Protein AF-A0A8T0BMF6-F1 (afdb_monomer)

pLDDT: mean 82.36, std 16.05, range [41.78, 97.25]

Secondary structure (DSSP, 8-state):
-------EE----B-TTTS-TTEEE-TTS--EEE-SS-------TTS-SSSS---BS---SSS-EE-----TT-S---EEE--TT--TTS---TTSSEEEPPPP-

Structure (mmCIF, N/CA/C/O backbone):
data_AF-A0A8T0BMF6-F1
#
_entry.id   AF-A0A8T0BMF6-F1
#
loop_
_atom_site.group_PDB
_atom_site.id
_atom_site.type_symbol
_atom_site.label_atom_id
_atom_site.label_alt_id
_atom_site.label_comp_id
_atom_site.label_asym_id
_atom_site.label_entity_id
_atom_site.label_seq_id
_atom_site.pdbx_PDB_ins_code
_atom_site.Cartn_x
_atom_site.Cartn_y
_atom_site.Cartn_z
_atom_site.occupancy
_atom_site.B_iso_or_equiv
_atom_site.auth_seq_id
_atom_site.auth_comp_id
_atom_site.auth_asym_id
_atom_site.auth_atom_id
_atom_site.pdbx_P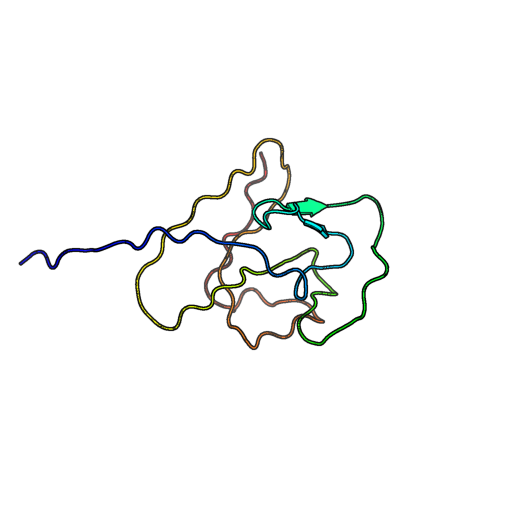DB_model_num
ATOM 1 N N . HIS A 1 1 ? 5.914 15.125 -38.124 1.00 41.78 1 HIS A N 1
ATOM 2 C CA . HIS A 1 1 ? 5.876 13.699 -37.746 1.00 41.78 1 HIS A CA 1
ATOM 3 C C . HIS A 1 1 ? 5.349 13.595 -36.324 1.00 41.78 1 HIS A C 1
ATOM 5 O O . HIS A 1 1 ? 6.073 13.926 -35.398 1.00 41.78 1 HIS A O 1
ATOM 11 N N . ILE A 1 2 ? 4.078 13.225 -36.155 1.00 47.25 2 ILE A N 1
ATOM 12 C CA . ILE A 1 2 ? 3.513 12.906 -34.840 1.00 47.25 2 ILE A CA 1
ATOM 13 C C . ILE A 1 2 ? 3.673 11.396 -34.689 1.00 47.25 2 ILE A C 1
ATOM 15 O O . ILE A 1 2 ? 2.950 10.626 -35.318 1.00 47.25 2 ILE A O 1
ATOM 19 N N . THR A 1 3 ? 4.679 10.966 -33.935 1.00 53.72 3 THR A N 1
ATOM 20 C CA . THR A 1 3 ? 4.803 9.562 -33.538 1.00 53.72 3 THR A CA 1
ATOM 21 C C . THR A 1 3 ? 3.627 9.264 -32.617 1.00 53.72 3 THR A C 1
ATOM 23 O O . THR A 1 3 ? 3.466 9.958 -31.615 1.00 53.72 3 THR A O 1
ATOM 26 N N . HIS A 1 4 ? 2.783 8.295 -32.979 1.00 53.31 4 HIS A N 1
ATOM 27 C CA . HIS A 1 4 ? 1.653 7.831 -32.172 1.00 53.31 4 HIS A CA 1
ATOM 28 C C . HIS A 1 4 ? 2.043 7.753 -30.684 1.00 53.31 4 HIS A C 1
ATOM 30 O O . HIS A 1 4 ? 2.818 6.887 -30.276 1.00 53.31 4 HIS A O 1
ATOM 36 N N . CYS A 1 5 ? 1.514 8.660 -29.859 1.00 56.59 5 CYS A N 1
ATOM 37 C CA . CYS A 1 5 ? 1.544 8.501 -28.411 1.00 56.59 5 CYS A CA 1
ATOM 38 C C . CYS A 1 5 ? 0.503 7.451 -28.039 1.00 56.59 5 CYS A C 1
ATOM 40 O O . CYS A 1 5 ? -0.649 7.786 -27.786 1.00 56.59 5 CYS A O 1
ATOM 42 N N . VAL A 1 6 ? 0.892 6.179 -28.033 1.00 6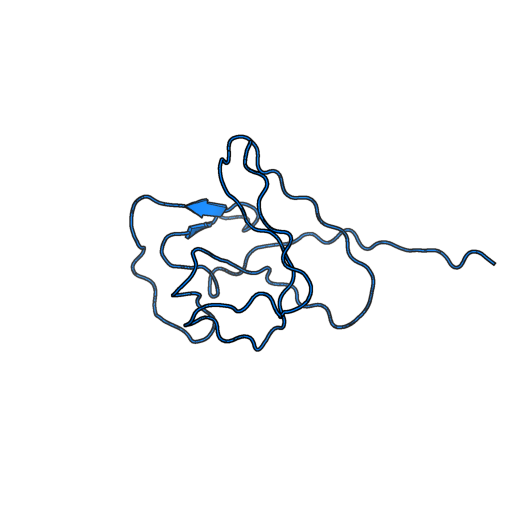2.78 6 VAL A N 1
ATOM 43 C CA . VAL A 1 6 ? 0.070 5.141 -27.408 1.00 62.78 6 VAL A CA 1
ATOM 44 C C . VAL A 1 6 ? 0.212 5.305 -25.895 1.00 62.78 6 VAL A C 1
ATOM 46 O O . VAL A 1 6 ? 1.310 5.155 -25.359 1.00 62.78 6 VAL A O 1
ATOM 49 N N . PHE A 1 7 ? -0.876 5.673 -25.222 1.00 61.84 7 PHE A N 1
ATOM 50 C CA . PHE A 1 7 ? -0.990 5.559 -23.770 1.00 61.84 7 PHE A CA 1
ATOM 51 C C . PHE A 1 7 ? -1.509 4.159 -23.456 1.00 61.84 7 PHE A C 1
ATOM 53 O O . PHE A 1 7 ? -2.521 3.736 -24.015 1.00 61.84 7 PHE A O 1
ATOM 60 N N . LEU A 1 8 ? -0.813 3.433 -22.584 1.00 65.31 8 LEU A N 1
ATOM 61 C CA . LEU A 1 8 ? -1.313 2.168 -22.062 1.00 65.31 8 LEU A CA 1
ATOM 62 C C . LEU A 1 8 ? -2.197 2.490 -20.855 1.00 65.31 8 LEU A C 1
ATOM 64 O O . LEU A 1 8 ? -1.700 2.965 -19.832 1.00 65.31 8 LEU A O 1
ATOM 68 N N . SER A 1 9 ? -3.507 2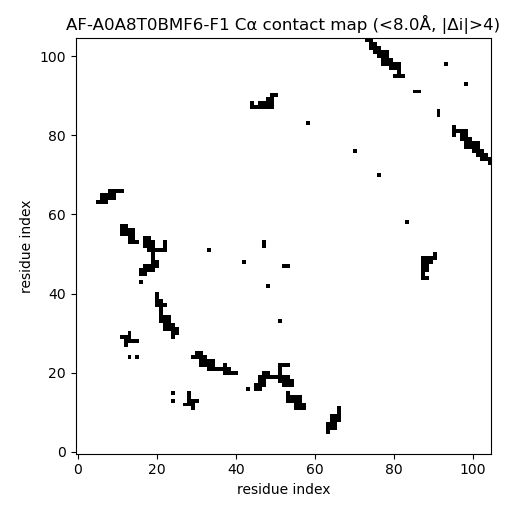.275 -20.999 1.00 71.88 9 SER A N 1
ATOM 69 C CA . SER A 1 9 ? -4.416 2.215 -19.853 1.00 71.88 9 SER A CA 1
ATOM 70 C C . SER A 1 9 ? -4.096 0.929 -19.102 1.00 71.88 9 SER A C 1
ATOM 72 O O . SER A 1 9 ? -4.232 -0.163 -19.658 1.00 71.88 9 SER A O 1
ATOM 74 N N . VAL A 1 10 ? -3.570 1.066 -17.886 1.00 73.50 10 VAL A N 1
ATOM 75 C CA . VAL A 1 10 ? -3.174 -0.079 -17.066 1.00 73.50 10 VAL A CA 1
ATOM 76 C C . VAL A 1 10 ? -4.265 -0.355 -16.052 1.00 73.50 10 VAL A C 1
ATOM 78 O O . VAL A 1 10 ? -4.697 0.550 -15.340 1.00 73.50 10 VAL A O 1
ATOM 81 N N . ASP A 1 11 ? -4.672 -1.618 -15.964 1.00 83.88 11 ASP A N 1
ATOM 82 C CA . ASP A 1 11 ? -5.507 -2.082 -14.866 1.00 83.88 11 ASP A CA 1
ATOM 83 C C . ASP A 1 11 ? -4.626 -2.333 -13.634 1.00 83.88 11 ASP A C 1
ATOM 85 O O . ASP A 1 11 ? -3.971 -3.371 -13.517 1.00 83.88 11 ASP A O 1
ATOM 89 N N . VAL A 1 12 ? -4.530 -1.327 -12.764 1.00 86.56 12 VAL A N 1
ATOM 90 C CA . VAL A 1 12 ? -3.687 -1.375 -11.565 1.00 86.56 12 VAL A CA 1
ATOM 91 C C . VAL A 1 12 ? -4.421 -2.121 -10.454 1.00 86.56 12 VAL A C 1
ATOM 93 O O . VAL A 1 12 ? -5.519 -1.741 -10.053 1.00 86.56 12 VAL A O 1
ATOM 96 N N . THR A 1 13 ? -3.775 -3.155 -9.920 1.00 94.75 13 THR A N 1
ATOM 97 C CA . THR A 1 13 ? -4.226 -3.889 -8.728 1.00 94.75 13 THR A CA 1
ATOM 98 C C . THR A 1 13 ? -3.207 -3.715 -7.616 1.00 94.75 13 THR A C 1
ATOM 100 O O . THR A 1 13 ? -2.007 -3.743 -7.884 1.00 94.75 13 THR A O 1
ATOM 103 N N . LEU A 1 14 ? -3.668 -3.575 -6.383 1.00 96.00 14 LEU A N 1
ATOM 104 C CA . LEU A 1 14 ? -2.841 -3.377 -5.199 1.00 96.00 14 LEU A CA 1
ATOM 105 C C . LEU A 1 14 ? -2.210 -4.692 -4.725 1.00 96.00 14 LEU A C 1
ATOM 107 O O . LEU A 1 14 ? -2.854 -5.737 -4.766 1.00 96.00 14 LEU A O 1
ATOM 111 N N . ASP A 1 15 ? -0.964 -4.613 -4.262 1.00 95.50 15 ASP A N 1
ATOM 112 C CA . ASP A 1 15 ? -0.184 -5.725 -3.714 1.00 95.50 15 ASP A CA 1
ATOM 113 C C . ASP A 1 15 ? -0.457 -5.892 -2.199 1.00 95.50 15 ASP A C 1
ATOM 115 O O . ASP A 1 15 ? -0.006 -5.052 -1.402 1.00 95.50 15 ASP A O 1
ATOM 119 N N . PRO A 1 16 ? -1.140 -6.969 -1.760 1.00 96.06 16 PRO A N 1
ATOM 120 C CA . PRO A 1 16 ? -1.432 -7.221 -0.346 1.00 96.06 16 PRO A CA 1
ATOM 121 C C . PRO A 1 16 ? -0.188 -7.461 0.523 1.00 96.06 16 PRO A C 1
ATOM 123 O O . PRO A 1 16 ? -0.206 -7.177 1.728 1.00 96.06 16 PRO A O 1
ATOM 126 N N . ASP A 1 17 ? 0.905 -7.958 -0.059 1.00 95.56 17 ASP A N 1
AT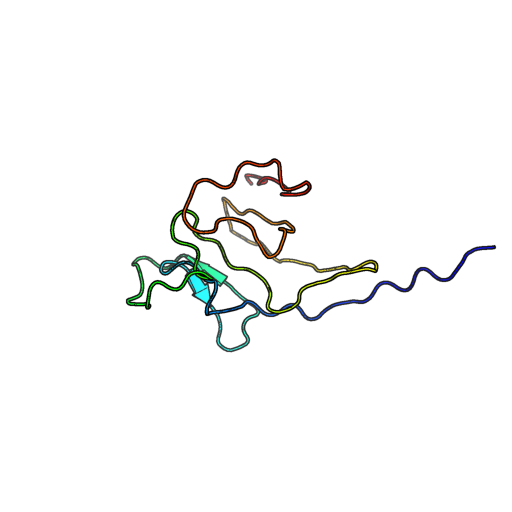OM 127 C CA . ASP A 1 17 ? 2.147 -8.210 0.676 1.00 95.56 17 ASP A CA 1
ATOM 128 C C . ASP A 1 17 ? 2.882 -6.910 0.996 1.00 95.56 17 ASP A C 1
ATO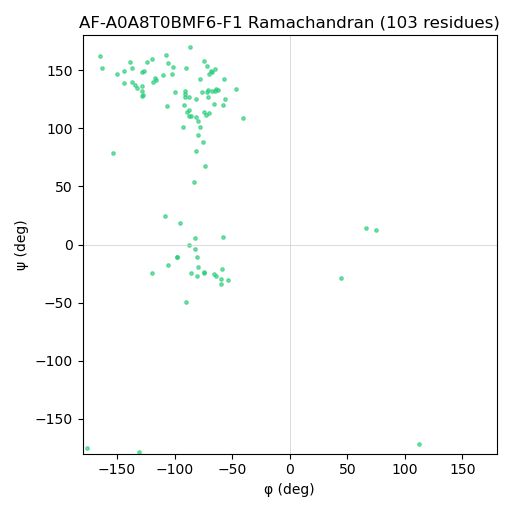M 130 O O . ASP A 1 17 ? 3.596 -6.823 1.999 1.00 95.56 17 ASP A O 1
ATOM 134 N N . SER A 1 18 ? 2.644 -5.868 0.198 1.00 95.12 18 SER A N 1
ATOM 135 C CA . SER A 1 18 ? 3.146 -4.528 0.476 1.00 95.12 18 SER A CA 1
ATOM 136 C C . SER A 1 18 ? 2.307 -3.751 1.489 1.00 95.12 18 SER A C 1
ATOM 138 O O . SER A 1 18 ? 2.839 -2.885 2.184 1.00 95.12 18 SER A O 1
ATOM 140 N N . ALA A 1 19 ? 1.009 -4.047 1.592 1.00 96.62 19 ALA A N 1
ATOM 141 C CA . ALA A 1 19 ? 0.056 -3.207 2.304 1.00 96.62 19 ALA A CA 1
ATOM 142 C C . ALA A 1 19 ? 0.371 -3.079 3.801 1.00 96.62 19 ALA A C 1
ATOM 144 O O . ALA A 1 19 ? 0.585 -4.073 4.506 1.00 96.62 19 ALA A O 1
ATOM 145 N N . HIS A 1 20 ? 0.341 -1.843 4.302 1.00 96.81 20 HIS A N 1
ATOM 146 C CA . HIS A 1 20 ? 0.411 -1.582 5.735 1.00 96.81 20 HIS A CA 1
ATOM 147 C C . HIS A 1 20 ? -0.720 -2.311 6.490 1.00 96.81 20 HIS A C 1
ATOM 149 O O . HIS A 1 20 ? -1.848 -2.332 5.996 1.00 96.81 20 HIS A O 1
ATOM 155 N N . PRO A 1 21 ? -0.488 -2.854 7.702 1.00 97.25 21 PRO A N 1
ATOM 156 C CA . PRO A 1 21 ? -1.499 -3.635 8.426 1.00 97.25 21 PRO A CA 1
ATOM 157 C C . PRO A 1 21 ? -2.820 -2.916 8.744 1.00 97.25 21 PRO A C 1
ATOM 159 O O . PRO A 1 21 ? -3.828 -3.574 8.995 1.00 97.25 21 PRO A O 1
ATOM 162 N N . GLU A 1 22 ? -2.843 -1.583 8.747 1.00 96.75 22 GLU A N 1
ATOM 163 C CA . GLU A 1 22 ? -4.079 -0.790 8.920 1.00 96.75 22 GLU A CA 1
ATOM 164 C C . GLU A 1 22 ? -4.904 -0.663 7.635 1.00 96.75 22 GLU A C 1
ATOM 166 O O . GLU A 1 22 ? -6.033 -0.185 7.680 1.00 96.75 22 GLU A O 1
ATOM 171 N N . LEU A 1 23 ? -4.369 -1.051 6.478 1.00 96.75 23 LEU A N 1
ATOM 172 C CA . LEU A 1 23 ? -5.074 -0.941 5.209 1.00 96.75 23 LEU A CA 1
ATOM 173 C C . LEU A 1 23 ? -5.860 -2.211 4.910 1.00 96.75 23 LEU A C 1
ATOM 175 O O . LEU A 1 23 ? -5.324 -3.316 4.922 1.00 96.75 23 LEU A O 1
ATOM 179 N N . ILE A 1 24 ? -7.133 -2.036 4.576 1.00 96.69 24 ILE A N 1
ATOM 180 C CA . ILE A 1 24 ? -8.016 -3.111 4.139 1.00 96.69 24 ILE A CA 1
ATOM 181 C C . ILE A 1 24 ? -8.226 -2.961 2.636 1.00 96.69 24 ILE A C 1
ATOM 183 O O . ILE A 1 24 ? -8.744 -1.936 2.175 1.00 96.69 24 ILE A O 1
ATOM 187 N N . LEU A 1 25 ? -7.825 -3.989 1.892 1.00 96.94 25 LEU A N 1
ATOM 188 C CA . LEU A 1 25 ? -8.009 -4.079 0.447 1.00 96.94 25 LEU A CA 1
ATOM 189 C C . LEU A 1 25 ? -9.347 -4.751 0.113 1.00 96.94 25 LEU A C 1
ATOM 191 O O . LEU A 1 25 ? -9.871 -5.536 0.906 1.00 96.94 25 LEU A O 1
ATOM 195 N N . SER A 1 26 ? -9.922 -4.421 -1.041 1.00 96.62 26 SER A N 1
ATOM 196 C CA . SER A 1 26 ? -11.018 -5.201 -1.625 1.00 96.62 26 SER A CA 1
ATOM 197 C C . SER A 1 26 ? -10.509 -6.510 -2.231 1.00 96.62 26 SER A C 1
ATOM 199 O O . SER A 1 26 ? -9.343 -6.610 -2.606 1.00 96.62 26 SER A O 1
ATOM 201 N N . ASP A 1 27 ? -11.402 -7.489 -2.385 1.00 96.00 27 ASP A N 1
ATOM 202 C CA . ASP A 1 27 ? -11.072 -8.806 -2.954 1.00 96.00 27 ASP A CA 1
ATOM 203 C C . ASP A 1 27 ? -10.524 -8.716 -4.390 1.00 96.00 27 ASP A C 1
ATOM 205 O O . ASP A 1 27 ? -9.705 -9.533 -4.799 1.00 96.00 27 ASP A O 1
ATOM 209 N N . ASP A 1 28 ? -10.949 -7.703 -5.154 1.00 95.19 28 ASP A N 1
ATOM 210 C CA . ASP A 1 28 ? -10.455 -7.430 -6.511 1.00 95.19 28 ASP A CA 1
ATOM 211 C C . ASP A 1 28 ? -9.128 -6.650 -6.541 1.00 95.19 28 ASP A C 1
ATOM 213 O O . ASP A 1 28 ? -8.582 -6.395 -7.615 1.00 95.19 28 ASP A O 1
ATOM 217 N N . GLY A 1 29 ? -8.616 -6.240 -5.377 1.00 95.25 29 GLY A N 1
ATOM 218 C CA . GLY A 1 29 ? -7.391 -5.461 -5.240 1.00 95.25 29 GLY A CA 1
ATOM 219 C C . GLY A 1 29 ? -7.472 -4.044 -5.812 1.00 95.25 29 GLY A C 1
ATOM 220 O O . GLY A 1 29 ? -6.430 -3.421 -5.991 1.00 95.25 29 GLY A O 1
ATOM 221 N N . LYS A 1 30 ? -8.661 -3.511 -6.125 1.00 93.62 30 LYS A N 1
ATOM 222 C CA . LYS A 1 30 ? -8.817 -2.179 -6.750 1.00 93.62 30 LYS A CA 1
ATOM 223 C C . LYS A 1 30 ? -9.152 -1.061 -5.771 1.00 93.62 30 LYS A C 1
ATOM 225 O O . LYS A 1 30 ? -9.138 0.111 -6.143 1.00 93.62 30 LYS A O 1
ATOM 230 N N . GLN A 1 31 ? -9.478 -1.399 -4.528 1.00 94.38 31 GLN A N 1
ATOM 231 C CA . GLN A 1 31 ? -9.863 -0.434 -3.507 1.00 94.38 31 GLN A CA 1
ATOM 232 C C . GLN A 1 31 ? -9.039 -0.626 -2.246 1.00 94.38 31 GLN A C 1
ATOM 234 O O . GLN A 1 31 ? -8.678 -1.740 -1.870 1.00 94.38 31 GLN A O 1
ATOM 239 N N . VAL A 1 32 ? -8.812 0.485 -1.556 1.00 94.75 32 VAL A N 1
ATOM 240 C CA . VAL A 1 32 ? -8.156 0.514 -0.258 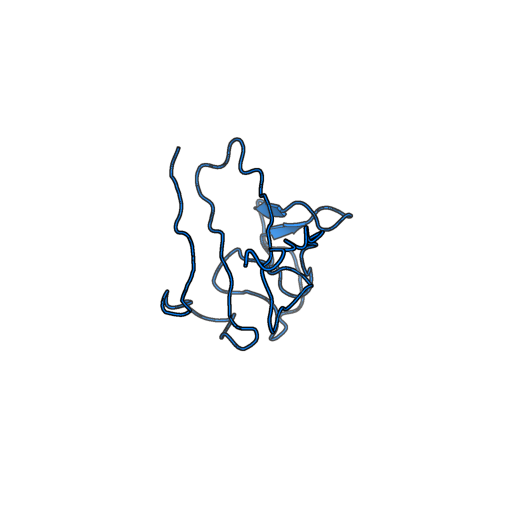1.00 94.75 32 VAL A CA 1
ATOM 241 C C . VAL A 1 32 ? -8.886 1.471 0.671 1.00 94.75 32 VAL A C 1
ATOM 243 O O . VAL A 1 32 ? -9.332 2.554 0.279 1.00 94.75 32 VAL A O 1
ATOM 246 N N . ARG A 1 33 ? -9.017 1.068 1.932 1.00 93.44 33 ARG A N 1
ATOM 247 C CA . ARG A 1 33 ? -9.487 1.928 3.020 1.00 93.44 33 ARG A CA 1
ATOM 248 C C . ARG A 1 33 ? -8.632 1.710 4.261 1.00 93.44 33 ARG A C 1
ATOM 250 O O . ARG A 1 33 ? -8.143 0.605 4.475 1.00 93.44 33 ARG A O 1
ATOM 257 N N . CYS A 1 34 ? -8.512 2.730 5.101 1.00 93.25 34 CYS A N 1
ATOM 258 C CA . CYS A 1 34 ? -7.987 2.549 6.450 1.00 93.25 34 CYS A CA 1
ATOM 259 C C . CYS A 1 34 ? -9.033 1.815 7.298 1.00 93.25 34 CYS A C 1
ATOM 261 O O . CYS A 1 34 ? -10.213 2.170 7.261 1.00 93.25 34 CYS A O 1
ATOM 263 N N . GLY A 1 35 ? -8.605 0.778 8.006 1.00 92.50 35 GLY A N 1
ATOM 264 C CA . GLY A 1 35 ? -9.366 0.131 9.064 1.00 92.50 35 GLY A CA 1
ATOM 265 C C . GLY A 1 35 ? -9.155 0.821 10.409 1.00 92.50 35 GLY A C 1
ATOM 266 O O . GLY A 1 35 ? -8.266 1.655 10.564 1.00 92.50 35 GLY A O 1
ATOM 267 N N . ASP A 1 36 ? -9.964 0.432 11.392 1.00 93.12 36 ASP A N 1
ATOM 268 C CA . ASP A 1 36 ? -9.893 0.985 12.751 1.00 93.12 36 ASP A CA 1
ATOM 269 C C . ASP A 1 36 ? -8.765 0.362 13.589 1.00 93.12 36 ASP A C 1
ATOM 271 O O . ASP A 1 36 ? -8.347 0.917 14.604 1.00 93.12 36 ASP A O 1
ATOM 275 N N . THR A 1 37 ? -8.276 -0.815 13.188 1.00 94.50 37 THR A N 1
ATOM 276 C CA . THR A 1 37 ? -7.239 -1.570 13.897 1.00 94.50 37 THR A CA 1
ATOM 277 C C . THR A 1 37 ? -6.229 -2.184 12.932 1.00 94.50 37 THR A C 1
ATOM 279 O O . THR A 1 37 ? -6.511 -2.424 11.756 1.00 94.50 37 THR A O 1
ATOM 282 N N . LYS A 1 38 ? -5.025 -2.461 13.447 1.00 95.44 38 LYS A N 1
ATOM 283 C CA . LYS A 1 38 ? -3.988 -3.198 12.719 1.00 95.44 38 LYS A CA 1
ATOM 284 C C . LYS A 1 38 ? -4.385 -4.662 12.581 1.00 95.44 38 LYS A C 1
ATOM 286 O O . L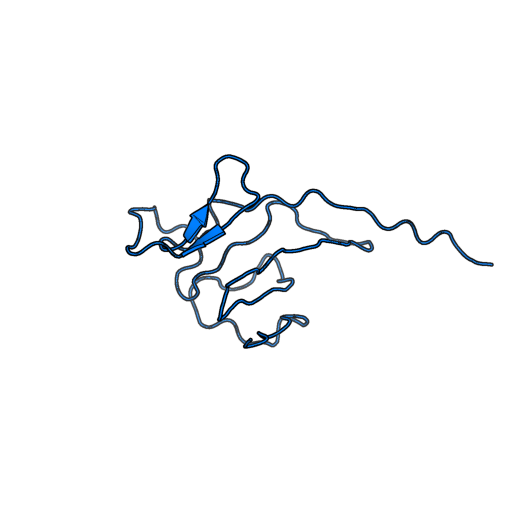YS A 1 38 ? -4.647 -5.336 13.576 1.00 95.44 38 LYS A O 1
ATOM 291 N N . GLN A 1 39 ? -4.364 -5.163 11.354 1.00 96.25 39 GLN A N 1
ATOM 292 C CA . GLN A 1 39 ? -4.483 -6.589 11.078 1.00 96.25 39 GLN A CA 1
ATOM 293 C C . GLN A 1 39 ? -3.234 -7.335 11.566 1.00 96.25 39 GLN A C 1
ATOM 295 O O . GLN A 1 39 ? -2.124 -6.801 11.553 1.00 96.25 39 GLN A O 1
ATOM 300 N N . ASN A 1 40 ? -3.406 -8.594 11.972 1.00 96.00 40 ASN A N 1
ATOM 301 C CA . ASN A 1 40 ? -2.293 -9.453 12.368 1.00 96.00 40 ASN A CA 1
ATOM 302 C C . ASN A 1 40 ? -1.620 -10.061 11.126 1.00 96.00 40 ASN A C 1
ATOM 304 O O . ASN A 1 40 ? -1.921 -11.189 10.738 1.00 96.00 40 ASN A O 1
ATOM 308 N N . LEU A 1 41 ? -0.752 -9.282 10.480 1.00 95.19 41 LEU A N 1
ATOM 309 C CA . LEU A 1 41 ? -0.009 -9.679 9.283 1.00 95.19 41 LEU A CA 1
ATOM 310 C C . LEU A 1 41 ? 1.479 -9.844 9.598 1.00 95.19 41 LEU A C 1
ATOM 312 O O . LEU A 1 41 ? 2.045 -9.097 10.394 1.00 95.19 41 LEU A O 1
ATOM 316 N N . THR A 1 42 ? 2.128 -10.801 8.935 1.00 95.50 42 THR A N 1
ATOM 317 C CA . THR A 1 42 ? 3.575 -11.010 9.053 1.00 95.50 42 THR A CA 1
ATOM 318 C C . THR A 1 42 ? 4.344 -9.801 8.525 1.00 95.50 42 THR A C 1
ATOM 320 O O . THR A 1 42 ? 4.064 -9.307 7.429 1.00 95.50 42 THR A O 1
ATOM 323 N N . ASP A 1 43 ? 5.342 -9.353 9.285 1.00 94.88 43 ASP A N 1
ATOM 324 C CA . ASP A 1 43 ? 6.228 -8.267 8.880 1.00 94.88 43 ASP A CA 1
ATOM 325 C C . ASP A 1 43 ? 7.288 -8.768 7.883 1.00 94.88 43 ASP A C 1
ATOM 327 O O . ASP A 1 43 ? 8.263 -9.419 8.256 1.00 94.88 43 ASP A O 1
ATOM 331 N N . THR A 1 44 ? 7.069 -8.502 6.595 1.00 94.94 44 THR A N 1
ATOM 332 C CA . THR A 1 44 ? 7.974 -8.867 5.492 1.00 94.94 44 THR A CA 1
ATOM 333 C C . THR A 1 44 ? 8.707 -7.629 4.976 1.00 94.94 44 THR A C 1
ATOM 335 O O . THR A 1 44 ? 8.182 -6.524 5.110 1.00 94.94 44 THR A O 1
ATOM 338 N N . PRO A 1 45 ? 9.885 -7.741 4.336 1.00 93.06 45 PRO A N 1
ATOM 339 C CA . PRO A 1 45 ? 10.602 -6.579 3.794 1.00 93.06 45 PRO A CA 1
ATOM 340 C C . PRO A 1 45 ? 9.771 -5.697 2.843 1.00 93.06 45 PRO A C 1
ATOM 342 O O . PRO A 1 45 ? 9.970 -4.486 2.788 1.00 93.06 45 PRO A O 1
ATOM 345 N N . GLN A 1 46 ? 8.820 -6.293 2.124 1.00 93.06 46 GLN A N 1
ATOM 346 C CA . GLN A 1 46 ? 7.927 -5.623 1.181 1.00 93.06 46 GLN A CA 1
ATOM 347 C C . GLN A 1 46 ? 6.840 -4.799 1.876 1.00 93.06 46 GLN A C 1
ATOM 349 O O . GLN A 1 46 ? 6.324 -3.858 1.269 1.00 93.06 46 GLN A O 1
ATOM 354 N N . ARG A 1 47 ? 6.499 -5.126 3.125 1.00 95.44 47 ARG A N 1
ATOM 355 C CA . ARG A 1 47 ? 5.392 -4.504 3.847 1.00 95.44 47 ARG A CA 1
ATOM 356 C C . ARG A 1 47 ? 5.755 -3.114 4.350 1.00 95.44 47 ARG A C 1
ATOM 358 O O . ARG A 1 47 ? 6.771 -2.947 5.030 1.00 95.44 47 ARG A O 1
ATOM 365 N N . PHE A 1 48 ? 4.898 -2.133 4.096 1.00 94.31 48 PHE A N 1
ATOM 366 C CA . PHE A 1 48 ? 5.001 -0.838 4.760 1.00 94.31 48 PHE A CA 1
ATOM 367 C C . PHE A 1 48 ? 4.686 -0.973 6.249 1.00 94.31 48 PHE A C 1
ATOM 369 O O . PHE A 1 48 ? 3.683 -1.575 6.629 1.00 94.31 48 PHE A O 1
ATOM 376 N N . THR A 1 49 ? 5.532 -0.397 7.100 1.00 92.62 49 THR A N 1
ATOM 377 C CA . THR A 1 49 ? 5.315 -0.369 8.562 1.00 92.62 49 THR A CA 1
ATOM 378 C C . THR A 1 49 ? 5.214 1.042 9.123 1.00 92.62 49 THR A C 1
ATOM 380 O O . THR A 1 49 ? 4.621 1.221 10.183 1.00 92.62 49 THR A O 1
ATOM 383 N N . TYR A 1 50 ? 5.792 2.031 8.432 1.00 88.69 50 TYR A N 1
ATOM 384 C CA . TYR A 1 50 ? 5.791 3.422 8.880 1.00 88.69 50 TYR A CA 1
ATOM 385 C C . TYR A 1 50 ? 4.574 4.204 8.364 1.00 88.69 50 TYR A C 1
ATOM 387 O O . TYR A 1 50 ? 3.880 4.845 9.147 1.00 88.69 50 TYR A O 1
ATOM 395 N N . TYR A 1 51 ? 4.292 4.132 7.057 1.00 88.25 51 TYR A N 1
ATOM 396 C CA . TYR A 1 51 ? 3.137 4.797 6.443 1.00 88.25 51 TYR A CA 1
ATOM 397 C C . TYR A 1 51 ? 1.997 3.820 6.165 1.00 88.25 51 TYR A C 1
ATOM 399 O O . TYR A 1 51 ? 2.274 2.686 5.760 1.00 88.25 51 TYR A O 1
ATOM 407 N N . PRO A 1 52 ? 0.727 4.264 6.258 1.00 91.25 52 PRO A N 1
ATOM 408 C CA . PRO A 1 52 ? -0.428 3.521 5.769 1.00 91.25 52 PRO A CA 1
ATOM 409 C C . PRO A 1 52 ? -0.469 3.567 4.233 1.00 91.25 52 PRO A C 1
ATOM 411 O O . PRO A 1 52 ? -1.336 4.196 3.631 1.00 91.25 52 PRO A O 1
ATOM 414 N N . ALA A 1 53 ? 0.507 2.913 3.603 1.00 92.81 53 ALA A N 1
ATOM 415 C CA . ALA A 1 53 ? 0.706 2.866 2.163 1.00 92.81 53 ALA A CA 1
ATOM 416 C C . ALA A 1 53 ? 0.626 1.430 1.625 1.00 92.81 53 ALA A C 1
ATOM 418 O O . ALA A 1 53 ? 0.774 0.443 2.353 1.00 92.81 53 ALA A O 1
ATOM 419 N N . VAL A 1 54 ? 0.380 1.334 0.324 1.00 94.81 54 VAL A N 1
ATOM 420 C CA . VAL A 1 54 ? 0.325 0.101 -0.462 1.00 94.81 54 VAL A CA 1
ATOM 421 C C . VAL A 1 54 ? 0.762 0.439 -1.886 1.00 94.81 54 VAL A C 1
ATOM 423 O O . VAL A 1 54 ? 0.512 1.552 -2.350 1.00 94.81 54 VAL A O 1
ATOM 426 N N . VAL A 1 55 ? 1.429 -0.489 -2.573 1.00 93.19 55 VAL A N 1
ATOM 427 C CA . VAL A 1 55 ? 1.819 -0.307 -3.982 1.00 93.19 55 VAL A CA 1
ATOM 428 C C . VAL A 1 55 ? 0.988 -1.161 -4.923 1.00 93.19 55 VAL A C 1
ATOM 430 O O . VAL A 1 55 ? 0.325 -2.104 -4.502 1.00 93.19 55 VAL A O 1
ATOM 433 N N . GLY A 1 56 ? 1.014 -0.817 -6.210 1.00 92.88 56 GLY A N 1
ATOM 434 C CA . GLY A 1 56 ? 0.485 -1.685 -7.257 1.00 92.88 56 GLY A CA 1
ATOM 435 C C . GLY A 1 56 ? 1.379 -2.908 -7.488 1.00 92.88 56 GLY A C 1
ATOM 436 O O . GLY A 1 56 ? 2.588 -2.847 -7.274 1.00 92.88 56 GLY A O 1
ATOM 437 N N . ASN A 1 57 ? 0.789 -3.996 -7.978 1.00 91.25 57 ASN A N 1
ATOM 438 C CA . ASN A 1 57 ? 1.495 -5.219 -8.380 1.00 91.25 57 ASN A CA 1
ATOM 439 C C . ASN A 1 57 ? 2.414 -5.010 -9.590 1.00 91.25 57 ASN A C 1
ATOM 441 O O . ASN A 1 57 ? 3.345 -5.780 -9.815 1.00 91.25 57 ASN A O 1
ATOM 445 N N . GLN A 1 58 ? 2.119 -4.012 -10.420 1.00 86.75 58 GLN A N 1
ATOM 446 C CA . GLN A 1 58 ? 2.860 -3.745 -11.641 1.00 86.75 58 GLN A CA 1
ATOM 447 C C . GLN A 1 58 ? 4.006 -2.765 -11.377 1.00 86.75 58 GLN A C 1
ATOM 449 O O . GLN A 1 58 ? 3.791 -1.654 -10.891 1.00 86.75 58 GLN A O 1
ATOM 454 N N . SER A 1 59 ? 5.218 -3.154 -11.773 1.00 86.56 59 SER A N 1
ATOM 455 C CA . SER A 1 59 ? 6.360 -2.252 -11.910 1.00 86.56 59 SER A CA 1
ATOM 456 C C . SER A 1 59 ? 6.580 -1.897 -13.382 1.00 86.56 59 SER A C 1
ATOM 458 O O . SER A 1 59 ? 6.233 -2.653 -14.292 1.00 86.56 59 SER A O 1
ATOM 460 N N . PHE A 1 60 ? 7.157 -0.723 -13.629 1.00 84.19 60 PHE A N 1
ATOM 461 C CA . PHE A 1 60 ? 7.408 -0.232 -14.980 1.00 84.19 60 PHE A CA 1
ATOM 462 C C . PHE A 1 60 ? 8.868 0.188 -15.123 1.00 84.19 60 PHE A C 1
ATOM 464 O O . PHE A 1 60 ? 9.390 0.928 -14.293 1.00 84.19 60 PHE A O 1
ATOM 471 N N . SER A 1 61 ? 9.520 -0.254 -16.198 1.00 86.69 61 SER A N 1
ATOM 472 C CA . SER A 1 61 ? 10.912 0.100 -16.516 1.00 86.69 61 SER A CA 1
ATOM 473 C C . SER A 1 61 ? 11.039 1.104 -17.667 1.00 86.69 61 SER A C 1
ATOM 475 O O . SER A 1 61 ? 12.086 1.722 -17.836 1.00 86.69 61 SER A O 1
ATOM 477 N N . SER A 1 62 ? 9.986 1.275 -18.473 1.00 85.00 62 SER A N 1
ATOM 478 C CA . SER A 1 62 ? 9.916 2.225 -19.590 1.00 85.00 62 SER A CA 1
ATOM 479 C C . SER A 1 62 ? 8.464 2.426 -20.043 1.00 85.00 62 SER A C 1
ATOM 481 O O . SER A 1 62 ? 7.612 1.594 -19.743 1.00 85.00 62 SER A O 1
ATOM 483 N N . GLY A 1 63 ? 8.178 3.501 -20.784 1.00 85.19 63 GLY A N 1
ATOM 484 C CA . GLY A 1 63 ? 6.856 3.769 -21.368 1.00 85.19 63 GLY A CA 1
ATOM 485 C C . GLY A 1 63 ? 6.136 4.976 -20.762 1.00 85.19 63 GLY A C 1
ATOM 486 O O . GLY A 1 63 ? 6.714 5.754 -20.008 1.00 85.19 63 GLY A O 1
ATOM 487 N N . ARG A 1 64 ? 4.866 5.154 -21.143 1.00 83.62 64 ARG A N 1
ATOM 488 C CA . ARG A 1 64 ? 3.950 6.155 -20.576 1.00 83.62 64 ARG A CA 1
ATOM 489 C C . ARG A 1 64 ? 2.668 5.457 -20.164 1.00 83.62 64 ARG A C 1
ATOM 491 O O . ARG A 1 64 ? 2.055 4.766 -20.979 1.00 83.62 64 ARG A O 1
ATOM 498 N N . PHE A 1 65 ? 2.271 5.684 -18.924 1.00 80.06 65 PHE A N 1
ATOM 499 C CA . PHE A 1 65 ? 1.147 5.010 -18.298 1.00 80.06 65 PHE A CA 1
ATOM 500 C C . PHE A 1 65 ? 0.185 6.041 -17.746 1.00 80.06 65 PHE A C 1
ATOM 502 O O . PHE A 1 65 ? 0.585 7.142 -17.363 1.00 80.06 65 PHE A O 1
ATOM 509 N N . TYR A 1 66 ? -1.082 5.666 -17.733 1.00 82.75 66 TYR A N 1
ATOM 510 C CA . TYR A 1 66 ? -2.146 6.479 -17.188 1.00 82.75 66 TYR A CA 1
ATOM 511 C C . TYR A 1 66 ? -3.022 5.618 -16.291 1.00 82.75 66 TYR A C 1
ATOM 513 O O . TYR A 1 66 ? -3.376 4.496 -16.661 1.00 82.75 66 TYR A O 1
ATOM 521 N N . TYR A 1 67 ? -3.353 6.160 -15.126 1.00 81.75 67 TYR A N 1
ATOM 522 C CA . TYR A 1 67 ? -4.268 5.564 -14.170 1.00 81.75 67 TYR A CA 1
ATOM 523 C C . TYR A 1 67 ? -5.078 6.673 -13.498 1.00 81.75 67 TYR A C 1
ATOM 525 O O . TYR A 1 67 ? -4.603 7.798 -13.330 1.00 8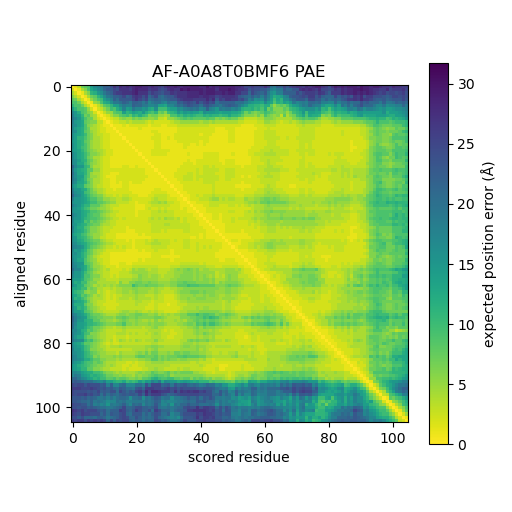1.75 67 TYR A O 1
ATOM 533 N N . GLU A 1 68 ? -6.305 6.342 -13.117 1.00 87.06 68 GLU A N 1
ATOM 534 C CA . GLU A 1 68 ? -7.205 7.227 -12.388 1.00 87.06 68 GLU A CA 1
ATOM 535 C C . GLU A 1 68 ? -7.508 6.616 -11.026 1.00 87.06 68 GLU A C 1
ATOM 537 O O . GLU A 1 68 ? -7.660 5.402 -10.894 1.00 87.06 68 GLU A O 1
ATOM 542 N N . VAL A 1 69 ? -7.619 7.469 -10.010 1.00 87.69 69 VAL A N 1
ATOM 543 C CA . VAL A 1 69 ? -7.993 7.056 -8.658 1.00 87.69 69 VAL A CA 1
ATOM 544 C C . VAL A 1 69 ? -9.161 7.908 -8.198 1.00 87.69 69 VAL A C 1
ATOM 546 O O . VAL A 1 69 ? -9.115 9.137 -8.236 1.00 87.69 69 VAL A O 1
ATOM 549 N N . GLN A 1 70 ? -10.219 7.252 -7.732 1.00 91.75 70 GLN A N 1
ATOM 550 C CA . GLN A 1 70 ? -11.362 7.932 -7.145 1.00 91.75 70 GLN A CA 1
ATOM 551 C C . GLN A 1 70 ? -11.156 8.112 -5.634 1.00 91.75 70 GLN A C 1
ATOM 553 O O . GLN A 1 70 ? -11.175 7.146 -4.878 1.00 91.75 70 GLN A O 1
ATOM 558 N N . VAL A 1 71 ? -11.034 9.363 -5.179 1.00 89.12 71 VAL A N 1
ATOM 559 C CA . VAL A 1 71 ? -10.790 9.726 -3.762 1.00 89.12 71 VAL A CA 1
ATOM 560 C C . VAL A 1 71 ? -12.011 10.354 -3.075 1.00 89.12 71 VAL A C 1
ATOM 562 O O . VAL A 1 71 ? -11.899 11.118 -2.118 1.00 89.12 71 VAL A O 1
ATOM 565 N N . ARG A 1 72 ? -13.218 10.061 -3.572 1.00 85.81 72 ARG A N 1
ATOM 566 C CA . ARG A 1 72 ? -14.457 10.708 -3.115 1.00 85.81 72 ARG A CA 1
ATOM 567 C C . ARG A 1 72 ? -14.647 10.553 -1.599 1.00 85.81 72 ARG A C 1
ATOM 569 O O . ARG A 1 72 ? -14.697 9.439 -1.087 1.00 85.81 72 ARG A O 1
ATOM 576 N N . GLY A 1 73 ? -14.819 11.679 -0.904 1.00 83.38 73 GLY A N 1
ATOM 577 C CA . GLY A 1 73 ? -15.073 11.710 0.540 1.00 83.38 73 GLY A CA 1
ATOM 578 C C . GLY A 1 73 ? -13.845 11.427 1.413 1.00 83.38 73 GLY A C 1
ATOM 579 O O . GLY A 1 73 ? -14.004 11.190 2.608 1.00 83.38 73 GLY A O 1
ATOM 580 N N . LYS A 1 74 ? -12.633 11.424 0.843 1.00 81.75 74 LYS A N 1
ATOM 581 C CA . LYS A 1 74 ? -11.380 11.340 1.600 1.00 81.75 74 LYS A CA 1
ATOM 582 C C . LYS A 1 74 ? -10.878 12.743 1.923 1.00 81.75 74 LYS A C 1
ATOM 584 O O . LYS A 1 74 ? -10.827 13.592 1.043 1.00 81.75 74 LYS A O 1
ATOM 589 N N . THR A 1 75 ? -10.509 12.967 3.182 1.00 82.75 75 THR A N 1
ATOM 590 C CA . THR A 1 75 ? -9.929 14.238 3.644 1.00 82.75 75 THR A CA 1
ATOM 591 C C . THR A 1 75 ? -8.419 14.301 3.436 1.00 82.75 75 THR A C 1
ATOM 593 O O . THR A 1 75 ? -7.878 15.392 3.331 1.00 82.75 75 THR A O 1
ATOM 596 N N . HIS A 1 76 ? -7.760 13.139 3.373 1.00 81.38 76 HIS A N 1
ATOM 597 C CA . HIS A 1 76 ? -6.323 13.000 3.154 1.00 81.38 76 HIS A CA 1
ATOM 598 C C . HIS A 1 76 ? -6.049 11.769 2.291 1.00 81.38 76 HIS A C 1
ATOM 600 O O . HIS A 1 76 ? -6.680 10.723 2.476 1.00 81.38 76 HIS A O 1
ATOM 606 N N . TRP A 1 77 ? -5.120 11.901 1.352 1.00 85.31 77 TRP A N 1
ATOM 607 C CA . TRP A 1 77 ? -4.648 10.826 0.484 1.00 85.31 77 TRP A CA 1
ATOM 608 C C . TRP A 1 77 ? -3.323 11.241 -0.156 1.00 85.31 77 TRP A C 1
ATOM 610 O O . TRP A 1 77 ? -3.068 12.425 -0.351 1.00 85.31 77 TRP A O 1
ATOM 620 N N . ILE A 1 78 ? -2.491 10.256 -0.483 1.00 83.06 78 ILE A N 1
ATOM 621 C CA . ILE A 1 78 ? -1.228 10.453 -1.195 1.00 83.06 78 ILE A CA 1
ATOM 622 C C . ILE A 1 78 ? -1.232 9.501 -2.384 1.00 83.06 78 ILE A C 1
ATOM 624 O O . ILE A 1 78 ? -1.618 8.338 -2.247 1.00 83.06 78 ILE A O 1
ATOM 628 N N . LEU A 1 79 ? -0.814 9.995 -3.546 1.00 86.06 79 LEU A N 1
ATOM 629 C CA . LEU A 1 79 ? -0.695 9.203 -4.762 1.00 86.06 79 LEU A CA 1
ATOM 630 C C . LEU A 1 79 ? 0.635 9.506 -5.440 1.00 86.06 79 LEU A C 1
ATOM 632 O O . LEU A 1 79 ? 1.046 10.658 -5.542 1.00 86.06 79 LEU A O 1
ATOM 636 N N . GLY A 1 80 ? 1.319 8.480 -5.925 1.00 84.12 80 GLY A N 1
ATOM 637 C CA . GLY A 1 80 ? 2.616 8.683 -6.548 1.00 84.12 80 GLY A CA 1
ATOM 638 C C . GLY A 1 80 ? 3.207 7.412 -7.116 1.00 84.12 80 GLY A C 1
ATOM 639 O O . GLY A 1 80 ? 2.586 6.349 -7.122 1.00 84.12 80 GLY A O 1
ATOM 640 N N . VAL A 1 81 ? 4.436 7.549 -7.592 1.00 84.56 81 VAL A N 1
ATOM 641 C CA . VAL A 1 81 ? 5.258 6.442 -8.073 1.00 84.56 81 VAL A CA 1
ATOM 642 C C . VAL A 1 81 ? 6.501 6.375 -7.202 1.00 84.56 81 VAL A C 1
ATOM 644 O O . VAL A 1 81 ? 7.083 7.400 -6.864 1.00 84.56 81 VAL A O 1
ATOM 647 N N . MET A 1 82 ? 6.925 5.164 -6.856 1.00 82.69 82 MET A N 1
ATOM 648 C CA . MET A 1 82 ? 8.141 4.939 -6.082 1.00 82.69 82 MET A CA 1
ATOM 649 C C . MET A 1 82 ? 9.088 3.996 -6.818 1.00 82.69 82 MET A C 1
ATOM 651 O O . MET A 1 82 ? 8.665 3.170 -7.629 1.00 82.69 82 MET A O 1
ATOM 655 N N . ARG A 1 83 ? 10.380 4.077 -6.490 1.00 86.00 83 ARG A N 1
ATOM 656 C CA . ARG A 1 83 ? 11.352 3.064 -6.914 1.00 86.00 83 ARG A CA 1
ATOM 657 C C . ARG A 1 83 ? 11.086 1.762 -6.159 1.00 86.00 83 ARG A C 1
ATOM 659 O O . ARG A 1 83 ? 10.698 1.773 -4.996 1.00 86.00 83 ARG A O 1
ATOM 666 N N . GLU A 1 84 ? 11.325 0.631 -6.809 1.00 82.88 84 GLU A N 1
ATOM 667 C CA . GLU A 1 84 ? 11.041 -0.689 -6.232 1.00 82.88 84 GLU A CA 1
ATOM 668 C C . GLU A 1 84 ? 11.806 -0.946 -4.921 1.00 82.88 84 GLU A C 1
ATOM 670 O O . GLU A 1 84 ? 11.275 -1.560 -3.993 1.00 82.88 84 GLU A O 1
ATOM 675 N N . ASN A 1 85 ? 13.026 -0.411 -4.833 1.00 83.19 85 ASN A N 1
ATOM 676 C CA . ASN A 1 85 ? 14.005 -0.667 -3.781 1.00 83.19 85 ASN A CA 1
ATOM 677 C C . ASN A 1 85 ? 14.012 0.362 -2.636 1.00 83.19 85 ASN A C 1
ATOM 679 O O . ASN A 1 85 ? 15.010 0.458 -1.920 1.00 83.19 85 ASN A O 1
ATOM 683 N N . ILE A 1 86 ? 12.94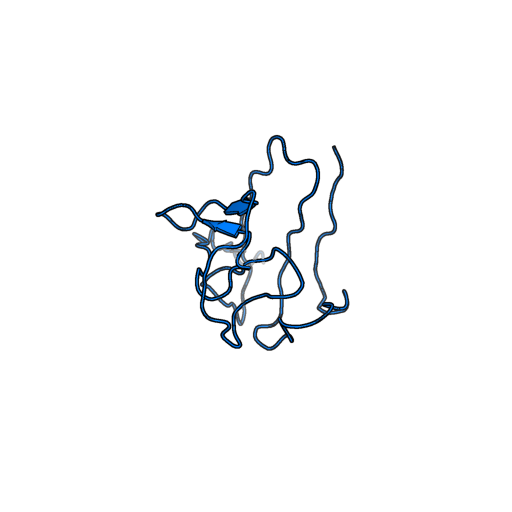8 1.149 -2.461 1.00 85.62 86 ILE A N 1
ATOM 684 C CA . ILE A 1 86 ? 12.873 2.075 -1.325 1.00 85.62 86 ILE A CA 1
ATOM 685 C C . ILE A 1 86 ? 12.826 1.322 0.013 1.00 85.62 86 ILE A C 1
ATOM 687 O O . ILE A 1 86 ? 12.290 0.215 0.104 1.00 85.62 86 ILE A O 1
ATOM 691 N N . ASN A 1 87 ? 13.334 1.950 1.077 1.00 87.62 87 ASN A N 1
ATOM 692 C CA . ASN A 1 87 ? 13.137 1.442 2.430 1.00 87.62 87 ASN A CA 1
ATOM 693 C C . ASN A 1 87 ? 11.682 1.683 2.864 1.00 87.62 87 ASN A C 1
ATOM 695 O O . ASN A 1 87 ? 11.270 2.819 3.079 1.00 87.62 87 ASN A O 1
ATOM 699 N N . ARG A 1 88 ? 10.906 0.605 3.005 1.00 90.12 88 ARG A N 1
ATOM 700 C CA . ARG A 1 88 ? 9.479 0.646 3.383 1.00 90.12 88 ARG A CA 1
ATOM 701 C C . ARG A 1 88 ? 9.253 0.646 4.901 1.00 90.12 88 ARG A C 1
ATOM 703 O O . ARG A 1 88 ? 8.107 0.660 5.357 1.00 90.12 88 ARG A O 1
ATOM 710 N N . LYS A 1 89 ? 10.340 0.601 5.681 1.00 90.88 89 LYS A N 1
ATOM 711 C CA . LYS A 1 89 ? 10.314 0.488 7.147 1.00 90.88 89 LYS A CA 1
ATOM 712 C C . LYS A 1 89 ? 10.468 1.811 7.887 1.00 90.88 89 LYS A C 1
ATOM 714 O O . LYS A 1 89 ? 10.248 1.857 9.093 1.00 90.88 89 LYS A O 1
ATOM 719 N N . GLU A 1 90 ? 10.825 2.874 7.178 1.00 87.00 90 GLU A N 1
ATOM 720 C CA . GLU A 1 90 ? 11.185 4.170 7.751 1.00 87.00 90 GLU A CA 1
ATOM 721 C C . GLU A 1 90 ? 10.437 5.317 7.066 1.00 87.00 90 GLU A C 1
ATOM 723 O O . GLU A 1 90 ? 9.629 5.114 6.155 1.00 87.00 90 GLU A O 1
ATOM 728 N N . TRP A 1 91 ? 10.730 6.539 7.514 1.00 82.81 91 TRP A N 1
ATOM 729 C CA . TRP A 1 91 ? 10.285 7.755 6.852 1.00 82.81 91 TRP A CA 1
ATOM 730 C C . TRP A 1 91 ? 10.793 7.788 5.400 1.00 82.81 91 TRP A C 1
ATOM 732 O O . TRP A 1 91 ? 11.996 7.799 5.139 1.00 82.81 91 TRP A O 1
ATOM 742 N N . ILE A 1 92 ? 9.867 7.845 4.447 1.00 76.62 92 ILE A N 1
ATOM 743 C CA . ILE A 1 92 ? 10.130 7.970 3.024 1.00 76.62 92 ILE A CA 1
ATOM 744 C C . ILE A 1 92 ? 10.383 9.452 2.801 1.00 76.62 92 ILE A C 1
ATOM 746 O O . ILE A 1 92 ? 9.487 10.278 2.952 1.00 76.62 92 ILE A O 1
ATOM 750 N N . ILE A 1 93 ? 11.633 9.793 2.508 1.00 65.06 93 ILE A N 1
ATOM 751 C CA . ILE A 1 93 ? 12.001 11.153 2.129 1.00 65.06 93 ILE A CA 1
ATOM 752 C C . ILE A 1 93 ? 11.426 11.395 0.724 1.00 65.06 93 ILE A C 1
ATOM 754 O O . ILE A 1 93 ? 11.596 10.560 -0.167 1.00 65.06 93 ILE A O 1
ATOM 758 N N . GLU A 1 94 ? 10.764 12.537 0.522 1.00 56.56 94 GLU A N 1
ATOM 759 C CA . GLU A 1 94 ? 10.087 12.977 -0.719 1.00 56.56 94 GLU A CA 1
ATOM 760 C C . GLU A 1 94 ? 10.995 13.062 -1.965 1.00 56.56 94 GLU A C 1
ATOM 762 O O . GLU A 1 94 ? 10.575 13.488 -3.035 1.00 56.56 94 GLU A O 1
ATOM 767 N N . THR A 1 95 ? 12.251 12.629 -1.874 1.00 48.69 95 THR A N 1
ATOM 768 C CA . THR A 1 95 ? 13.226 12.643 -2.967 1.00 48.69 95 THR A CA 1
ATOM 769 C C . THR A 1 95 ? 13.102 11.456 -3.924 1.00 48.69 95 THR A C 1
ATOM 771 O O . THR A 1 95 ? 13.890 11.351 -4.863 1.00 48.69 95 THR A O 1
ATOM 774 N N . SER A 1 96 ? 12.092 10.590 -3.779 1.00 51.50 96 SER A N 1
ATOM 775 C CA . SER A 1 96 ? 11.734 9.605 -4.818 1.00 51.50 96 SER A CA 1
ATOM 776 C C . SER A 1 96 ? 10.839 10.226 -5.904 1.00 51.50 96 SER A C 1
ATOM 778 O O . SER A 1 96 ? 9.767 9.741 -6.222 1.00 51.50 96 SER A O 1
ATOM 780 N N . GLU A 1 97 ? 11.343 11.329 -6.455 1.00 48.69 97 GLU A N 1
ATOM 781 C CA . GLU A 1 97 ? 10.993 12.105 -7.654 1.00 48.69 97 GLU A CA 1
ATOM 782 C C . GLU A 1 97 ? 9.532 12.443 -8.002 1.00 48.69 97 GLU A C 1
ATOM 784 O O . GLU A 1 97 ? 9.377 13.517 -8.561 1.00 48.69 97 GLU A O 1
ATOM 789 N N . TRP A 1 98 ? 8.473 11.692 -7.665 1.00 52.75 98 TRP A N 1
ATOM 790 C CA . TRP A 1 98 ? 7.080 12.131 -7.905 1.00 52.75 98 TRP A CA 1
ATOM 791 C C . TRP A 1 98 ? 6.074 11.505 -6.921 1.00 52.75 98 TRP A C 1
ATOM 793 O O . TRP A 1 98 ? 5.334 10.577 -7.260 1.00 52.75 98 TRP A O 1
ATOM 803 N N . ILE A 1 99 ? 6.007 12.047 -5.705 1.00 53.50 99 ILE A N 1
ATOM 804 C CA . ILE A 1 99 ? 4.811 11.941 -4.860 1.00 53.50 99 ILE A CA 1
ATOM 805 C C . ILE A 1 99 ? 3.964 13.184 -5.152 1.00 53.50 99 ILE A C 1
ATOM 807 O O . ILE A 1 99 ? 4.443 14.304 -4.983 1.00 53.50 99 ILE A O 1
ATOM 811 N N . LEU A 1 100 ? 2.731 13.010 -5.636 1.00 55.31 100 LEU A N 1
ATOM 812 C CA . LEU A 1 100 ? 1.760 14.101 -5.651 1.00 55.31 100 LEU A CA 1
ATOM 813 C C . LEU A 1 100 ? 1.188 14.191 -4.236 1.00 55.31 100 LEU A C 1
ATOM 815 O O . LEU A 1 100 ? 0.446 13.307 -3.798 1.00 55.31 100 LEU A O 1
ATOM 819 N N . ASP A 1 101 ? 1.608 15.228 -3.515 1.00 48.56 101 ASP A N 1
ATOM 820 C CA . ASP A 1 101 ? 1.097 15.533 -2.185 1.00 48.56 101 ASP A CA 1
ATOM 821 C C . ASP A 1 101 ? -0.381 15.967 -2.237 1.00 48.56 101 ASP A C 1
ATOM 823 O O . ASP A 1 101 ? -0.881 16.529 -3.216 1.00 48.56 101 ASP A O 1
ATOM 827 N N . CYS A 1 102 ? -1.056 15.618 -1.151 1.00 50.75 102 CYS A N 1
ATOM 828 C CA . CYS A 1 102 ? -2.467 15.679 -0.822 1.00 50.75 102 CYS A CA 1
ATOM 829 C C . CYS A 1 102 ? -3.154 17.012 -1.161 1.00 50.75 102 CYS A C 1
ATOM 831 O O . CYS A 1 102 ? -2.725 18.087 -0.746 1.00 50.75 102 CYS A O 1
ATOM 833 N N . GLY A 1 103 ? -4.332 16.930 -1.786 1.00 47.69 103 GLY A N 1
ATOM 834 C CA . GLY A 1 103 ? -5.356 17.962 -1.638 1.00 47.69 103 GLY A CA 1
ATOM 835 C C . GLY A 1 103 ? -6.224 17.658 -0.417 1.00 47.69 103 GLY A C 1
ATOM 836 O O . GLY A 1 103 ? -6.928 16.646 -0.410 1.00 47.69 103 GLY A O 1
ATOM 837 N N . THR A 1 104 ? -6.202 18.526 0.596 1.00 42.72 104 THR A N 1
ATOM 838 C CA . THR A 1 104 ? -7.324 18.671 1.535 1.00 42.72 104 THR A CA 1
ATOM 839 C C . THR A 1 104 ? -8.521 19.206 0.751 1.00 42.72 104 THR A C 1
ATOM 841 O O . THR A 1 104 ? -8.370 20.141 -0.037 1.00 42.72 104 THR A O 1
ATOM 844 N N . VAL A 1 105 ? -9.699 18.602 0.924 1.00 42.25 105 VAL A N 1
ATOM 845 C CA . VAL A 1 105 ? -10.959 19.184 0.423 1.00 42.25 105 VAL A CA 1
ATOM 846 C C . VAL A 1 105 ? -11.434 20.269 1.375 1.00 42.25 105 VAL A C 1
ATOM 848 O O . VAL A 1 105 ? -11.355 20.019 2.601 1.00 42.25 105 VAL A O 1
#

InterPro domains:
  IPR001870 B30.2/SPRY domain [PS50188] (1-105)
  IPR003879 Butyrophylin-like, SPRY domain [PR01407] (8-25)
  IPR003879 Butyrophylin-like, SPRY domain [PR01407] (25-42)
  IPR003879 Butyrophylin-like, SPRY domain [PR01407] (47-71)
  IPR003879 Butyrophylin-like, SPRY domain [PR01407] (77-90)
  IPR006574 SPRY-associated [PF13765] (12-60)
  IPR006574 SPRY-associated [SM00589] (9-61)
  IPR013320 Concanavalin A-like lectin/glucanase domain superfamily [SSF49899] (5-96)
  IPR043136 B30.2/SPRY domain superfamily [G3DSA:2.60.120.920] (7-104)
  IPR050143 Tripartite motif-containing [PTHR24103] (11-93)

Solvent-accessible surface area (backbone atoms only — not comparable to full-atom values): 6985 Å² total; per-residue (Å²): 136,83,75,83,83,74,70,45,80,57,90,70,34,51,28,75,72,24,32,8,47,36,51,46,66,43,98,80,25,71,46,77,42,80,52,98,56,70,51,98,65,85,93,45,86,66,21,24,70,59,51,92,42,65,44,56,69,76,84,80,94,76,88,59,76,51,81,85,82,89,62,86,94,49,64,72,60,77,53,69,56,74,66,92,83,62,70,37,69,48,89,76,67,83,80,54,81,45,65,50,78,57,68,70,119

Organism: Silurus meridionalis (NCBI:txid175797)

Nearest PDB structures (foldseek):
  7hla-assembly1_B  TM=9.699E-01  e=3.978E-07  Mus musculus
  3zo0-assembly1_B-2  TM=9.709E-01  e=5.117E-07  Mus musculus
  2iwg-assembly1_E  TM=9.742E-01  e=6.180E-07  Homo sapiens
  8ih4-assembly1_B  TM=9.664E-01  e=7.009E-07  Homo sapiens
  8pd4-assembly1_B  TM=9.377E-01  e=1.492E-06  Homo sapiens

Foldseek 3Di:
DDDDQDEDEDPWAWDPLAAFQQWDADPRRQDIDGHPDGHPDDDDQNYAHPDRDIGTPDDDDDGHYDDDDDQPPPQADKDWDADSPDRRHDDDDPPRPDIPGTDGD

Mean predicted aligned error: 7.48 Å

Sequence (105 aa):
HITHCVFLSVDVTLDPDSAHPELILSDDGKQVRCGDTKQNLTDTPQRFTYYPAVVGNQSFSSGRFYYEVQVRGKTHWILGVMRENINRKEWIIETSEWILDCGTV

Radius of gyration: 15.12 Å; Cα contacts (8 Å, |Δi|>4): 149; chains: 1; bounding box: 29×30×52 Å